Protein AF-A0AAW0UXQ6-F1 (afdb_monomer)

InterPro domains:
  IPR001139 Glycoside hydrolase family 30 [PTHR11069] (16-55)
  IPR017853 Glycoside hydrolase superfamily [SSF51445] (12-55)
  IPR033453 Glycosyl hydrolase family 30, TIM-barrel domain [PF02055] (16-54)

Radius of gyration: 17.41 Å; Cα contacts (8 Å, |Δi|>4): 39; chains: 1; bounding box: 34×42×34 Å

Mean predicted aligned error: 12.37 Å

Solvent-accessible surface area (backbone atoms only — not comparable to full-atom values): 4492 Å² total; per-residue (Å²): 85,60,67,65,56,56,72,43,71,83,79,59,56,78,67,57,52,49,55,56,49,41,45,41,54,27,86,92,38,68,48,53,89,75,68,67,76,82,85,52,43,49,94,92,40,99,53,85,49,53,95,72,78,64,64,83,92,62,65,67,70,68,57,63,69,79,65,121

Sequence (68 aa):
MYMVRYLSKGFYSGSQKQVILTAYYSPEGLEYTMGRVPVGGTDFSTHPYTYDDLPLARLTLFDKVCIG

Structure (mmCIF, N/CA/C/O backbone):
data_AF-A0AAW0UXQ6-F1
#
_entry.id   AF-A0AAW0UXQ6-F1
#
loop_
_atom_site.group_PDB
_atom_site.id
_atom_site.type_symbol
_atom_site.label_atom_id
_atom_site.label_alt_id
_atom_site.label_comp_id
_atom_site.label_asym_id
_atom_site.label_entity_id
_atom_site.label_seq_id
_atom_site.pdbx_PDB_ins_code
_atom_site.Cartn_x
_atom_site.Cartn_y
_atom_site.Cartn_z
_atom_site.occupancy
_atom_site.B_iso_or_equiv
_atom_site.auth_seq_id
_atom_site.auth_comp_id
_atom_site.auth_asym_id
_atom_site.auth_atom_id
_atom_site.pdbx_PDB_model_num
ATOM 1 N N . MET A 1 1 ? -4.937 -0.890 -0.921 1.00 52.44 1 MET A N 1
ATOM 2 C CA . MET A 1 1 ? -3.714 -0.590 -0.139 1.00 52.44 1 MET A CA 1
ATOM 3 C C . MET A 1 1 ? -2.705 0.278 -0.906 1.00 52.44 1 MET A C 1
ATOM 5 O O . MET A 1 1 ? -2.166 1.219 -0.339 1.00 52.44 1 MET A O 1
ATOM 9 N N . TYR A 1 2 ? -2.467 0.022 -2.197 1.00 50.69 2 TYR A N 1
ATOM 10 C CA . TYR A 1 2 ? -1.428 0.711 -2.982 1.00 50.69 2 TYR A CA 1
ATOM 11 C C . TYR A 1 2 ? -1.726 2.193 -3.245 1.00 50.69 2 TYR A C 1
ATOM 13 O O . TYR A 1 2 ? -0.814 3.013 -3.230 1.00 50.69 2 TYR A O 1
ATOM 21 N N . MET A 1 3 ? -3.004 2.554 -3.363 1.00 48.19 3 MET A N 1
ATOM 22 C CA . MET A 1 3 ? -3.437 3.936 -3.582 1.00 48.19 3 MET A CA 1
ATOM 23 C C . MET A 1 3 ? -3.092 4.872 -2.408 1.00 48.19 3 MET A C 1
ATOM 25 O O . MET A 1 3 ? -2.605 5.977 -2.628 1.00 48.19 3 MET A O 1
ATOM 29 N N . VAL A 1 4 ? -3.226 4.405 -1.160 1.00 55.22 4 VAL A N 1
ATOM 30 C CA . VAL A 1 4 ? -2.860 5.191 0.038 1.00 55.22 4 VAL A CA 1
ATOM 31 C C . VAL A 1 4 ? -1.344 5.399 0.116 1.00 55.22 4 VAL A C 1
ATOM 33 O O . VAL A 1 4 ? -0.869 6.477 0.468 1.00 55.22 4 VAL A O 1
ATOM 36 N N . ARG A 1 5 ? -0.557 4.386 -0.272 1.00 56.34 5 ARG A N 1
ATOM 37 C CA . ARG A 1 5 ? 0.909 4.472 -0.266 1.00 56.34 5 ARG A CA 1
ATOM 38 C C . ARG A 1 5 ? 1.445 5.400 -1.361 1.00 56.34 5 ARG A C 1
ATOM 40 O O . ARG A 1 5 ? 2.441 6.077 -1.124 1.00 56.34 5 ARG A O 1
ATOM 47 N N . TYR A 1 6 ? 0.788 5.458 -2.520 1.00 51.91 6 TYR A N 1
ATOM 48 C CA . TYR A 1 6 ? 1.173 6.345 -3.622 1.00 51.91 6 TYR A CA 1
ATOM 49 C C . TYR A 1 6 ? 0.812 7.813 -3.365 1.00 51.91 6 TYR A C 1
ATOM 51 O O . TYR A 1 6 ? 1.668 8.669 -3.561 1.00 51.91 6 TYR A O 1
ATOM 59 N N . LEU A 1 7 ? -0.367 8.108 -2.806 1.00 51.16 7 LEU A N 1
ATOM 60 C CA . LEU A 1 7 ? -0.728 9.474 -2.384 1.00 51.16 7 LEU A CA 1
ATOM 61 C C . LEU A 1 7 ? 0.131 9.985 -1.207 1.00 51.16 7 LEU A C 1
ATOM 63 O O . LEU A 1 7 ? 0.289 11.185 -1.009 1.00 51.16 7 LEU A O 1
ATOM 67 N N . SER A 1 8 ? 0.736 9.073 -0.441 1.00 55.47 8 SER A N 1
ATOM 68 C CA . SER A 1 8 ? 1.654 9.383 0.661 1.00 55.47 8 SER A CA 1
ATOM 69 C C . SER A 1 8 ? 3.110 9.624 0.229 1.00 55.47 8 SER A C 1
ATOM 71 O O . SER A 1 8 ? 3.902 10.085 1.064 1.00 55.47 8 SER A O 1
ATOM 73 N N . LYS A 1 9 ? 3.511 9.283 -1.005 1.00 60.66 9 LYS A N 1
ATOM 74 C CA . LYS A 1 9 ? 4.894 9.453 -1.483 1.00 60.66 9 LYS A CA 1
ATOM 75 C C . LYS A 1 9 ? 5.159 10.935 -1.791 1.00 60.66 9 LYS A C 1
ATOM 77 O O . LYS A 1 9 ? 5.124 11.354 -2.937 1.00 60.66 9 LYS A O 1
ATOM 82 N N . GLY A 1 10 ? 5.425 11.723 -0.748 1.00 61.06 10 GLY A N 1
ATOM 83 C CA . GLY A 1 10 ? 6.018 13.061 -0.870 1.00 61.06 10 GLY A CA 1
ATOM 84 C C . GLY A 1 10 ? 5.295 14.205 -0.157 1.00 61.06 10 GLY A C 1
ATOM 85 O O . GLY A 1 10 ? 5.892 15.264 -0.027 1.00 61.06 10 GLY A O 1
ATOM 86 N N . PHE A 1 11 ? 4.064 14.012 0.337 1.00 67.19 11 PHE A N 1
ATOM 87 C CA . PHE A 1 11 ? 3.243 15.129 0.848 1.00 67.19 11 PHE A CA 1
ATOM 88 C C . PHE A 1 11 ? 2.895 15.070 2.349 1.00 67.19 11 PHE A C 1
ATOM 90 O O . PHE A 1 11 ? 2.574 16.095 2.939 1.00 67.19 11 PHE A O 1
ATOM 97 N N . TYR A 1 12 ? 2.973 13.895 2.990 1.00 69.88 12 TYR A N 1
ATOM 98 C CA . TYR A 1 12 ? 2.487 13.691 4.365 1.00 69.88 12 TYR A CA 1
ATOM 99 C C . TYR A 1 12 ? 3.599 13.301 5.353 1.00 69.88 12 TYR A C 1
ATOM 101 O O . TYR A 1 12 ? 4.412 12.412 5.072 1.00 69.88 12 TYR A O 1
ATOM 109 N N . SER A 1 13 ? 3.599 13.928 6.535 1.00 81.88 13 SER A N 1
ATOM 110 C CA . SER A 1 13 ? 4.470 13.603 7.673 1.00 81.88 13 SER A CA 1
ATOM 111 C C . SER A 1 13 ? 4.068 12.276 8.343 1.00 81.88 13 SER A C 1
ATOM 113 O O . SER A 1 13 ? 3.003 11.719 8.067 1.00 81.88 13 SER A O 1
ATOM 115 N N . GLY A 1 14 ? 4.927 11.726 9.213 1.00 82.50 14 GLY A N 1
ATOM 116 C CA . GLY A 1 14 ? 4.699 10.420 9.854 1.00 82.50 14 GLY A CA 1
ATOM 117 C C . GLY A 1 14 ? 3.357 10.308 10.591 1.00 82.50 14 GLY A C 1
ATOM 118 O O . GLY A 1 14 ? 2.668 9.300 10.446 1.00 82.50 14 GLY A O 1
ATOM 119 N N . SER A 1 15 ? 2.942 11.371 11.285 1.00 85.31 15 SER A N 1
ATOM 120 C CA . SER A 1 15 ? 1.671 11.423 12.017 1.00 85.31 15 SER A CA 1
ATOM 121 C C . SER A 1 15 ? 0.453 11.447 11.091 1.00 85.31 15 SER A C 1
ATOM 123 O O . SER A 1 15 ? -0.537 10.767 11.345 1.00 85.31 15 SER A O 1
ATOM 125 N N . GLN A 1 16 ? 0.528 12.162 9.967 1.00 83.88 16 GLN A N 1
ATOM 126 C CA . GLN A 1 16 ? -0.567 12.222 8.993 1.00 83.88 16 GLN A CA 1
ATOM 127 C C . GLN A 1 16 ? -0.811 10.861 8.324 1.00 83.88 16 GLN A C 1
ATOM 129 O O . GLN A 1 16 ? -1.955 10.491 8.069 1.00 83.88 16 GLN A O 1
ATOM 134 N N . LYS A 1 17 ? 0.248 10.072 8.098 1.00 87.31 17 LYS A N 1
ATOM 135 C CA . LYS A 1 17 ? 0.121 8.700 7.576 1.00 87.31 17 LYS A CA 1
ATOM 136 C C . LYS A 1 17 ? -0.628 7.790 8.547 1.00 87.31 17 LYS A C 1
ATOM 138 O O . LYS A 1 17 ? -1.440 6.983 8.105 1.00 87.31 17 LYS A O 1
ATOM 143 N N . GLN A 1 18 ? -0.374 7.932 9.849 1.00 86.50 18 GLN A N 1
ATOM 144 C CA . GLN A 1 18 ? -1.072 7.167 10.885 1.00 86.50 18 GLN A CA 1
ATOM 145 C C . GLN A 1 18 ? -2.561 7.497 10.923 1.00 86.50 18 GLN A C 1
ATOM 147 O O . GLN A 1 18 ? -3.361 6.573 10.901 1.00 86.50 18 GLN A O 1
ATOM 152 N N . VAL A 1 19 ? -2.940 8.777 10.854 1.00 89.12 19 VAL A N 1
ATOM 153 C CA . VAL A 1 19 ? -4.359 9.178 10.802 1.00 89.12 19 VAL A CA 1
ATOM 154 C C . VAL A 1 19 ? -5.088 8.514 9.631 1.00 89.12 19 VAL A C 1
ATOM 156 O O . VAL A 1 19 ? -6.176 7.972 9.804 1.00 89.12 19 VAL A O 1
ATOM 159 N N . ILE A 1 20 ? -4.473 8.501 8.445 1.00 86.75 20 ILE A N 1
ATOM 160 C CA . ILE A 1 20 ? -5.078 7.898 7.249 1.00 86.75 20 ILE A CA 1
ATOM 161 C C . ILE A 1 20 ? -5.183 6.371 7.390 1.00 86.75 20 ILE A C 1
ATOM 163 O O . ILE A 1 20 ? -6.191 5.787 7.001 1.00 86.75 20 ILE A O 1
ATOM 167 N N . LEU A 1 21 ? -4.165 5.714 7.951 1.00 86.56 21 LEU A N 1
ATOM 168 C CA . LEU A 1 21 ? -4.192 4.268 8.189 1.00 86.56 21 LEU A CA 1
ATOM 169 C C . LEU A 1 21 ? -5.278 3.881 9.198 1.00 86.56 21 LEU A C 1
ATOM 171 O O . LEU A 1 21 ? -6.052 2.965 8.925 1.00 86.56 21 LEU A O 1
ATOM 175 N N . THR A 1 22 ? -5.375 4.605 10.315 1.00 87.88 22 THR A N 1
ATOM 176 C CA . THR A 1 22 ? -6.394 4.379 11.347 1.00 87.88 22 THR A CA 1
ATOM 177 C C . THR A 1 22 ? -7.801 4.608 10.790 1.00 87.88 22 THR A C 1
ATOM 179 O O . THR A 1 22 ? -8.683 3.787 11.005 1.00 87.88 22 THR A O 1
ATOM 182 N N . ALA A 1 23 ? -8.016 5.651 9.984 1.00 87.75 23 ALA A N 1
ATOM 183 C CA . ALA A 1 23 ? -9.325 5.906 9.378 1.00 87.75 23 ALA A CA 1
ATOM 184 C C . ALA A 1 23 ? -9.811 4.765 8.460 1.00 87.75 23 ALA A C 1
ATOM 186 O O . ALA A 1 23 ? -11.011 4.522 8.369 1.00 87.75 23 ALA A O 1
ATOM 187 N N . TYR A 1 24 ? -8.900 4.060 7.782 1.00 86.19 24 TYR A N 1
ATOM 188 C CA . TYR A 1 24 ? -9.257 2.978 6.858 1.00 86.19 24 TYR A CA 1
ATOM 189 C C . TYR A 1 24 ? -9.353 1.600 7.526 1.00 86.19 24 TYR A C 1
ATOM 191 O O . TYR A 1 24 ? -10.226 0.826 7.147 1.00 86.19 24 TYR A O 1
ATOM 199 N N . TYR A 1 25 ? -8.460 1.280 8.468 1.00 86.75 25 TYR A N 1
ATOM 200 C CA . TYR A 1 25 ? -8.282 -0.091 8.9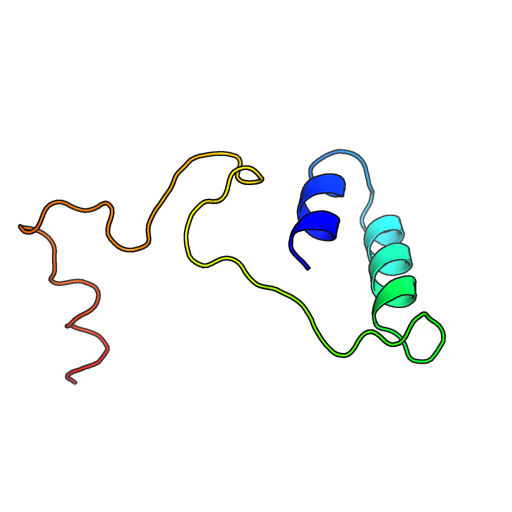76 1.00 86.75 25 TYR A CA 1
ATOM 201 C C . TYR A 1 25 ? -8.556 -0.257 10.477 1.00 86.75 25 TYR A C 1
ATOM 203 O O . TYR A 1 25 ? -8.518 -1.384 10.962 1.00 86.75 25 TYR A O 1
ATOM 211 N N . SER A 1 26 ? -8.796 0.825 11.224 1.00 88.88 26 SER A N 1
ATOM 212 C CA . SER A 1 26 ? -9.122 0.727 12.654 1.00 88.88 26 SER A CA 1
ATOM 213 C C . SER A 1 26 ? -10.595 0.365 12.860 1.00 88.88 26 SER A C 1
ATOM 215 O O . SER A 1 26 ? -11.423 0.768 12.034 1.00 88.88 26 SER A O 1
ATOM 217 N N . PRO A 1 27 ? -10.941 -0.305 13.975 1.00 85.56 27 PRO A N 1
ATOM 218 C CA . PRO A 1 27 ? -12.330 -0.516 14.391 1.00 85.56 27 PRO A CA 1
ATOM 219 C C . PRO A 1 27 ? -13.108 0.794 14.581 1.00 85.56 27 PRO A C 1
ATOM 221 O O . PRO A 1 27 ? -14.311 0.847 14.371 1.00 85.56 27 PRO A O 1
ATOM 224 N N . GLU A 1 28 ? -12.420 1.878 14.947 1.00 88.69 28 GLU A N 1
ATOM 225 C CA . GLU A 1 28 ? -12.999 3.221 15.080 1.00 88.69 28 GLU A CA 1
ATOM 226 C C . GLU A 1 28 ? -13.140 3.953 13.729 1.00 88.69 28 GLU A C 1
ATOM 228 O O . GLU A 1 28 ? -13.612 5.090 13.685 1.00 88.69 28 GLU A O 1
ATOM 233 N N . GLY A 1 29 ? -12.677 3.338 12.637 1.00 84.44 29 GLY A N 1
ATOM 234 C CA . GLY A 1 29 ? -12.706 3.870 11.277 1.00 84.44 29 GLY A CA 1
ATOM 235 C C . GLY A 1 29 ? -13.686 3.118 10.375 1.00 84.44 29 GLY A C 1
ATOM 236 O O . GLY A 1 29 ? -14.778 2.741 10.780 1.00 84.44 29 GLY A O 1
ATOM 237 N N . LEU A 1 30 ? -13.296 2.917 9.115 1.00 86.31 30 LEU A N 1
ATOM 238 C CA . LEU A 1 30 ? -14.096 2.202 8.108 1.00 86.31 30 LEU A CA 1
ATOM 239 C C . LEU A 1 30 ? -13.949 0.674 8.176 1.00 86.31 30 LEU A C 1
ATOM 241 O O . LEU A 1 30 ? -14.604 -0.022 7.404 1.00 86.31 30 LEU A O 1
ATOM 245 N N . GLU A 1 31 ? -13.067 0.175 9.049 1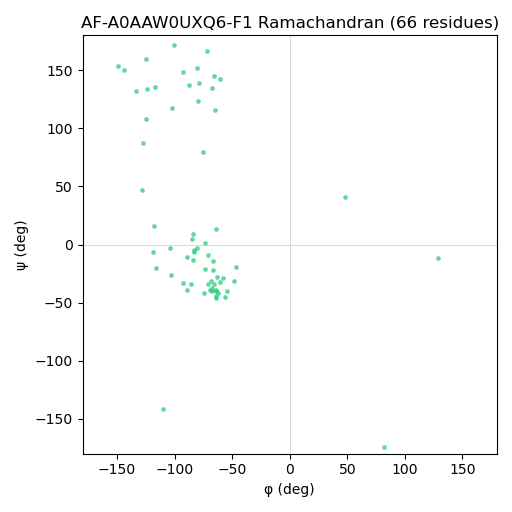.00 89.19 31 GLU A N 1
ATOM 246 C CA . GLU A 1 31 ? -12.833 -1.251 9.301 1.00 89.19 31 GLU A CA 1
ATOM 247 C C . GLU A 1 31 ? -12.659 -2.091 8.018 1.00 89.19 31 GLU A C 1
ATOM 249 O O . GLU A 1 31 ? -13.164 -3.207 7.883 1.00 89.19 31 GLU A O 1
ATOM 254 N N . TYR A 1 32 ? -11.935 -1.566 7.024 1.00 84.25 32 TYR A N 1
ATOM 255 C CA . TYR A 1 32 ? 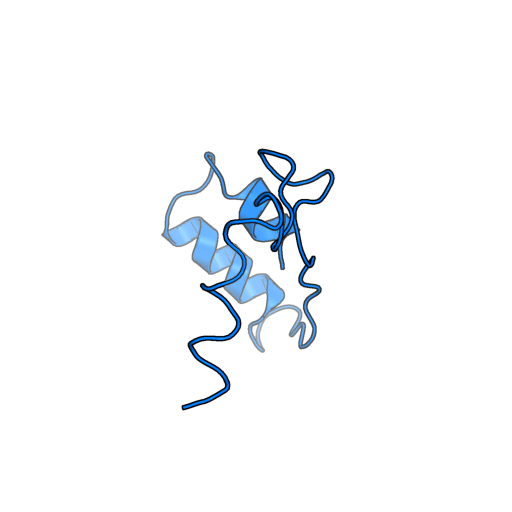-11.683 -2.331 5.808 1.00 84.25 32 TYR A CA 1
ATOM 256 C C . TYR A 1 32 ? -10.825 -3.560 6.113 1.00 84.25 32 TYR A C 1
ATOM 258 O O . TYR A 1 32 ? -9.649 -3.452 6.439 1.00 84.25 32 TYR A O 1
ATOM 266 N N . THR A 1 33 ? -11.380 -4.750 5.911 1.00 84.88 33 THR A N 1
ATOM 267 C CA . THR A 1 33 ? -10.668 -6.021 6.131 1.00 84.88 33 THR A CA 1
ATOM 268 C C . THR A 1 33 ? -9.922 -6.522 4.893 1.00 84.88 33 THR A C 1
ATOM 270 O O . THR A 1 33 ? -9.115 -7.446 4.979 1.00 84.88 33 THR A O 1
ATOM 273 N N . MET A 1 34 ? -10.160 -5.914 3.726 1.00 79.12 34 MET A N 1
ATOM 274 C CA . MET A 1 34 ? -9.631 -6.375 2.441 1.00 79.12 34 MET A CA 1
ATOM 275 C C . MET A 1 34 ? -8.832 -5.285 1.727 1.00 79.12 34 MET A C 1
ATOM 277 O O . MET A 1 34 ? -9.279 -4.151 1.567 1.00 79.12 34 MET A O 1
ATOM 281 N N . GLY A 1 35 ? -7.658 -5.651 1.211 1.00 79.75 35 GLY A N 1
ATOM 282 C CA . GLY A 1 35 ? -6.813 -4.769 0.414 1.00 79.75 35 GLY A CA 1
ATOM 283 C C . GLY A 1 35 ? -6.307 -5.469 -0.841 1.00 79.75 35 GLY A C 1
ATOM 284 O O . GLY A 1 35 ? -5.783 -6.573 -0.773 1.00 79.75 35 GLY A O 1
ATOM 285 N N . ARG A 1 36 ? -6.420 -4.812 -2.001 1.00 80.94 36 ARG A N 1
ATOM 286 C CA . ARG A 1 36 ? -5.797 -5.303 -3.240 1.00 80.94 36 ARG A CA 1
ATOM 287 C C . ARG A 1 36 ? -4.304 -4.984 -3.281 1.00 80.94 36 ARG A C 1
ATOM 289 O O . ARG A 1 36 ? -3.897 -3.868 -2.922 1.00 80.94 36 ARG A O 1
ATOM 296 N N . VAL A 1 37 ? -3.544 -5.967 -3.760 1.00 79.25 37 VAL A N 1
ATOM 297 C CA . VAL A 1 37 ? -2.091 -5.960 -3.941 1.00 79.25 37 VAL A CA 1
ATOM 298 C C . VAL A 1 37 ? -1.804 -6.308 -5.410 1.00 79.25 37 VAL A C 1
ATOM 300 O O . VAL A 1 37 ? -2.067 -7.443 -5.797 1.00 79.25 37 VAL A O 1
ATOM 303 N N . PRO A 1 38 ? -1.357 -5.367 -6.263 1.00 73.81 38 PRO A N 1
ATOM 304 C CA . PRO A 1 38 ? -0.907 -5.694 -7.603 1.00 73.81 38 PRO A CA 1
ATOM 305 C C . PRO A 1 38 ? 0.360 -6.553 -7.577 1.00 73.81 38 PRO A C 1
ATOM 307 O O . PRO A 1 38 ? 1.233 -6.380 -6.725 1.00 73.81 38 PRO A O 1
ATOM 310 N N . VAL A 1 39 ? 0.438 -7.462 -8.545 1.00 74.00 39 VAL A N 1
ATOM 311 C CA . VAL A 1 39 ? 1.575 -8.347 -8.804 1.00 74.00 39 VAL A CA 1
ATOM 312 C C . VAL A 1 39 ? 2.329 -7.757 -9.995 1.00 74.00 39 VAL A C 1
ATOM 314 O O . VAL A 1 39 ? 1.759 -7.643 -11.076 1.00 74.00 39 VAL A O 1
ATOM 317 N N . GLY A 1 40 ? 3.583 -7.352 -9.793 1.00 75.50 40 GLY A N 1
ATOM 318 C CA . GLY A 1 40 ? 4.339 -6.579 -10.785 1.00 75.50 40 GLY A CA 1
ATOM 319 C C . GLY A 1 40 ? 4.028 -5.077 -10.748 1.00 75.50 40 GLY A C 1
ATOM 320 O O . GLY A 1 40 ? 3.336 -4.577 -9.859 1.00 75.50 40 GLY A O 1
ATOM 321 N N . GLY A 1 41 ? 4.593 -4.351 -11.705 1.00 73.38 41 GLY A N 1
ATOM 322 C CA . GLY A 1 41 ? 4.410 -2.923 -11.902 1.00 73.38 41 GLY A CA 1
ATOM 323 C C . GLY A 1 41 ? 3.093 -2.643 -12.606 1.00 73.38 41 GLY A C 1
ATOM 324 O O . GLY A 1 41 ? 2.830 -3.149 -13.693 1.00 73.38 41 GLY A O 1
ATOM 325 N N . THR A 1 42 ? 2.262 -1.823 -11.979 1.00 66.25 42 THR A N 1
ATOM 326 C CA . THR A 1 42 ? 1.021 -1.309 -12.570 1.00 66.25 42 THR A CA 1
ATOM 327 C C . THR A 1 42 ? 1.196 0.111 -13.095 1.00 66.25 42 THR A C 1
ATOM 329 O O . THR A 1 42 ? 2.205 0.757 -12.832 1.00 66.25 42 THR A O 1
ATOM 332 N N . ASP A 1 43 ? 0.191 0.622 -13.796 1.00 70.25 43 ASP A N 1
ATOM 333 C CA . ASP A 1 43 ? 0.035 2.027 -14.202 1.00 70.25 43 ASP A CA 1
ATOM 334 C C . ASP A 1 43 ? 0.257 3.042 -1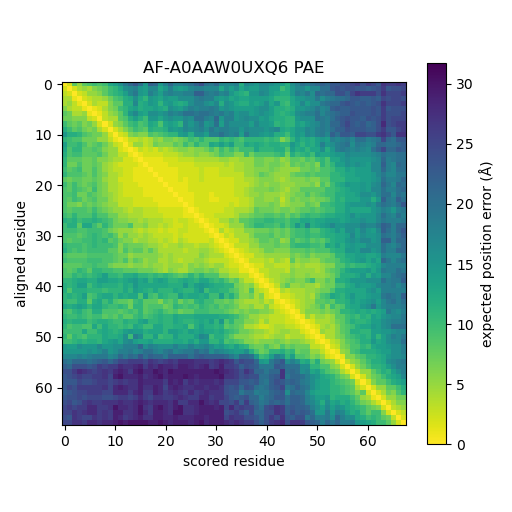3.064 1.00 70.25 43 ASP A C 1
ATOM 336 O O . ASP A 1 43 ? 0.777 4.131 -13.286 1.00 70.25 43 ASP A O 1
ATOM 340 N N . PHE A 1 44 ? -0.068 2.662 -11.826 1.00 69.62 44 PHE A N 1
ATOM 341 C CA . PHE A 1 44 ? 0.224 3.446 -10.621 1.00 69.62 44 PHE A CA 1
ATOM 342 C C . PHE A 1 44 ? 1.634 3.243 -10.060 1.00 69.62 44 PHE A C 1
ATOM 344 O O . PHE A 1 44 ? 1.898 3.675 -8.944 1.00 69.62 44 PHE A O 1
ATOM 351 N N . SER A 1 45 ? 2.533 2.558 -10.765 1.00 74.88 45 SER A N 1
ATOM 352 C CA . SER A 1 45 ? 3.912 2.343 -10.328 1.00 74.88 45 SER A CA 1
ATOM 353 C C . SER A 1 45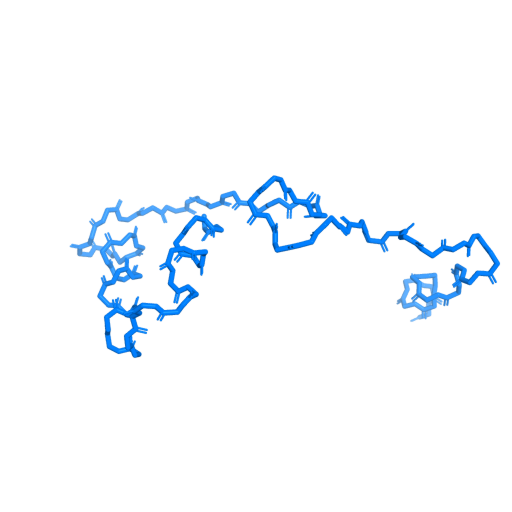 ? 4.852 3.410 -10.874 1.00 74.88 45 SER A C 1
ATOM 355 O O . SER A 1 45 ? 4.657 3.921 -11.969 1.00 74.88 45 SER A O 1
ATOM 357 N N . THR A 1 46 ? 5.904 3.756 -10.124 1.00 76.44 46 THR A N 1
ATOM 358 C CA . THR A 1 46 ? 6.897 4.738 -10.603 1.00 76.44 46 THR A CA 1
ATOM 359 C C . THR A 1 46 ? 7.637 4.258 -11.851 1.00 76.44 46 THR A C 1
ATOM 361 O O . THR A 1 46 ? 8.066 5.080 -12.652 1.00 76.44 46 THR A O 1
ATOM 364 N N . HIS A 1 47 ? 7.773 2.940 -12.011 1.00 76.00 47 HIS A N 1
ATOM 365 C CA . HIS A 1 47 ? 8.373 2.291 -13.172 1.00 76.00 47 HIS A CA 1
ATOM 366 C C . HIS A 1 47 ? 7.641 0.975 -13.473 1.00 76.00 47 HIS A C 1
ATOM 368 O O . HIS A 1 47 ? 7.142 0.344 -12.531 1.00 76.00 47 HIS A O 1
ATOM 374 N N . PRO A 1 48 ? 7.590 0.546 -14.747 1.00 75.69 48 PRO A N 1
ATOM 375 C CA . PRO A 1 48 ? 7.163 -0.801 -15.094 1.00 75.69 48 PRO A CA 1
ATOM 376 C C . PRO A 1 48 ? 8.202 -1.805 -14.585 1.00 75.69 48 PRO A C 1
ATOM 378 O O . PRO A 1 48 ? 9.403 -1.592 -14.743 1.00 75.69 48 PRO A O 1
ATOM 381 N N . TYR A 1 49 ? 7.733 -2.875 -13.955 1.00 77.31 49 TYR A N 1
ATOM 382 C CA . TYR A 1 49 ? 8.564 -4.005 -13.558 1.00 77.31 49 TYR A CA 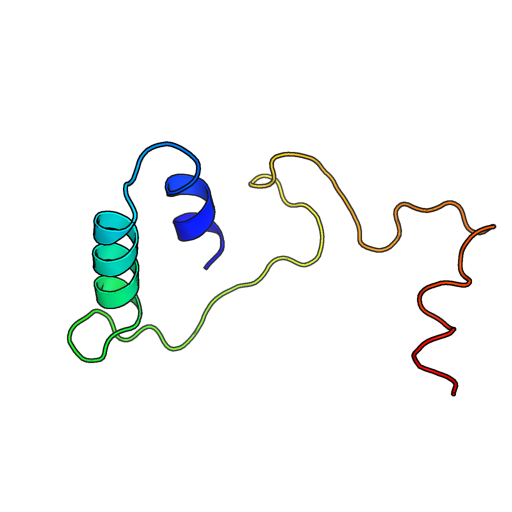1
ATOM 383 C C . TYR A 1 49 ? 7.724 -5.278 -13.589 1.00 77.31 49 TYR A C 1
ATOM 385 O O . TYR A 1 49 ? 6.514 -5.242 -13.378 1.00 77.31 49 TYR A O 1
ATOM 393 N N . THR A 1 50 ? 8.347 -6.418 -13.795 1.00 74.44 50 THR A N 1
ATOM 394 C CA . THR A 1 50 ? 7.777 -7.730 -13.520 1.00 74.44 50 THR A CA 1
ATOM 395 C C . THR A 1 50 ? 8.726 -8.485 -12.598 1.00 74.44 50 THR A C 1
ATOM 397 O O . THR A 1 50 ? 9.894 -8.132 -12.440 1.00 74.44 50 THR A O 1
ATOM 400 N N . TYR A 1 51 ? 8.220 -9.509 -11.912 1.00 72.44 51 TYR A N 1
ATOM 401 C CA . TYR A 1 51 ? 9.075 -10.319 -11.040 1.00 72.44 51 TYR A CA 1
ATOM 402 C C . TYR A 1 51 ? 10.132 -11.119 -11.822 1.00 72.44 51 TYR A C 1
ATOM 404 O O . TYR A 1 51 ? 11.095 -11.575 -11.213 1.00 72.44 51 TYR A O 1
ATOM 412 N N . ASP A 1 52 ? 9.979 -11.231 -13.146 1.00 74.00 52 ASP A N 1
ATOM 413 C CA . ASP A 1 52 ? 10.860 -11.976 -14.046 1.00 74.00 52 ASP A CA 1
ATOM 414 C C . ASP A 1 52 ? 11.325 -11.118 -15.238 1.00 74.00 52 ASP A C 1
ATOM 416 O O . ASP A 1 52 ? 11.299 -11.530 -16.392 1.00 74.00 52 ASP A O 1
ATOM 420 N N . ASP A 1 53 ? 11.765 -9.885 -14.971 1.00 68.88 53 ASP A N 1
ATOM 421 C CA . ASP A 1 53 ? 12.363 -9.021 -16.007 1.00 68.88 53 ASP A CA 1
ATOM 422 C C . ASP A 1 53 ? 13.787 -9.458 -16.412 1.00 68.88 53 ASP A C 1
ATOM 424 O O . ASP A 1 53 ? 14.456 -8.791 -17.208 1.00 68.88 53 ASP A O 1
ATOM 428 N N . LEU A 1 54 ? 14.307 -10.546 -15.833 1.00 75.38 54 LEU A N 1
ATOM 429 C CA . LEU A 1 54 ? 15.659 -11.017 -16.101 1.00 75.38 54 LEU A CA 1
ATOM 430 C C . LEU A 1 54 ? 15.673 -11.949 -17.321 1.00 75.38 54 LEU A C 1
ATOM 432 O O . LEU A 1 54 ? 14.838 -12.841 -17.436 1.00 75.38 54 LEU A O 1
ATOM 436 N N . PRO A 1 55 ? 16.660 -11.818 -18.224 1.00 67.69 55 PRO A N 1
ATOM 437 C CA . PRO A 1 55 ? 16.808 -12.756 -19.328 1.00 67.69 55 PRO A CA 1
ATOM 438 C C . PRO A 1 55 ? 17.043 -14.182 -18.802 1.00 67.69 55 PRO A C 1
ATOM 440 O O . PRO A 1 55 ? 17.792 -14.377 -17.840 1.00 67.69 55 PRO A O 1
ATOM 443 N N . LEU A 1 56 ? 16.454 -15.171 -19.494 1.00 60.78 56 LEU A N 1
ATOM 444 C CA . LEU A 1 56 ? 16.395 -16.607 -19.146 1.00 60.78 56 LEU A CA 1
ATOM 445 C C . LEU A 1 56 ? 17.733 -17.241 -18.704 1.00 60.78 56 LEU A C 1
ATOM 447 O O . LEU A 1 56 ? 17.748 -18.268 -18.034 1.00 60.78 56 LEU A O 1
ATOM 451 N N . ALA A 1 57 ? 18.872 -16.628 -19.031 1.00 57.94 57 ALA A N 1
ATOM 452 C CA . ALA A 1 57 ? 20.197 -17.058 -18.589 1.00 57.94 57 ALA A CA 1
ATOM 453 C C . ALA A 1 57 ? 20.483 -16.830 -17.084 1.00 57.94 57 ALA A C 1
ATOM 455 O O . ALA A 1 57 ? 21.510 -17.292 -16.589 1.00 57.94 57 ALA A O 1
ATOM 456 N N . ARG A 1 58 ? 19.617 -16.121 -16.341 1.00 52.09 58 ARG A N 1
ATOM 457 C CA . ARG A 1 58 ? 19.817 -15.792 -14.912 1.00 52.09 58 ARG A CA 1
ATOM 458 C C . ARG A 1 58 ? 18.750 -16.378 -13.977 1.00 52.09 58 ARG A C 1
ATOM 460 O O . ARG A 1 58 ? 18.698 -15.998 -12.810 1.00 52.09 58 ARG A O 1
ATOM 467 N N . LEU A 1 59 ? 17.959 -17.349 -14.436 1.00 52.75 59 LEU A N 1
ATOM 468 C CA . LEU A 1 59 ? 16.858 -17.983 -13.687 1.00 52.75 59 LEU A CA 1
ATOM 469 C C . LEU A 1 59 ? 17.254 -18.774 -12.418 1.00 52.75 59 LEU A C 1
ATOM 471 O O . LEU A 1 59 ? 16.440 -19.471 -11.8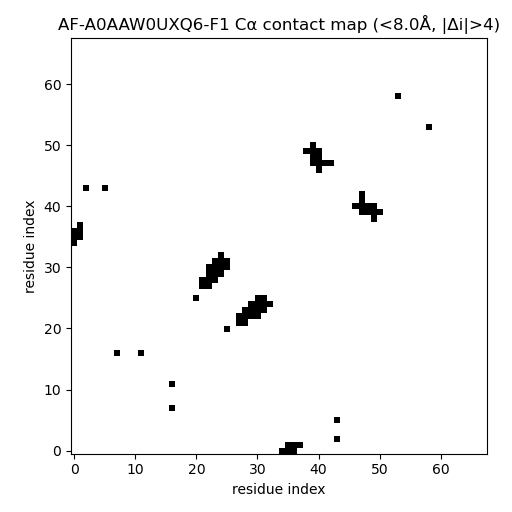34 1.00 52.75 59 LEU A O 1
ATOM 475 N N . THR A 1 60 ? 18.475 -18.641 -11.901 1.00 54.53 60 THR A N 1
ATOM 476 C CA . THR A 1 60 ? 18.902 -19.387 -10.702 1.00 54.53 60 THR A CA 1
ATOM 477 C C . THR A 1 60 ? 18.519 -18.737 -9.366 1.00 54.53 60 THR A C 1
ATOM 479 O O . THR A 1 60 ? 18.946 -19.233 -8.327 1.00 54.53 60 THR A O 1
ATOM 482 N N . LEU A 1 61 ? 17.764 -17.630 -9.344 1.00 57.47 61 LEU A N 1
ATOM 483 C CA . LEU A 1 61 ? 17.438 -16.922 -8.092 1.00 57.47 61 LEU A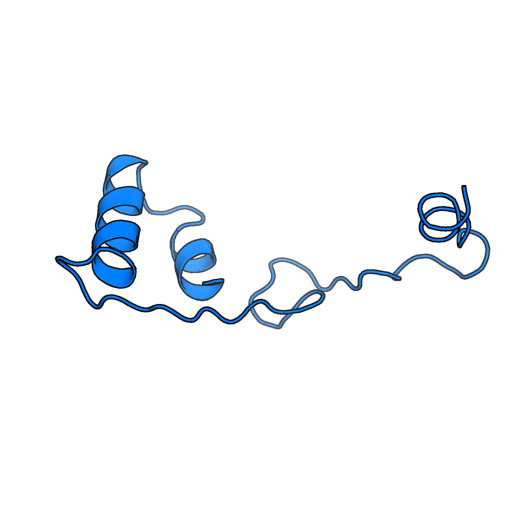 CA 1
ATOM 484 C C . LEU A 1 61 ? 16.116 -17.359 -7.440 1.00 57.47 61 LEU A C 1
ATOM 486 O O . LEU A 1 61 ? 16.061 -17.393 -6.215 1.00 57.47 61 LEU A O 1
ATOM 490 N N . PHE A 1 62 ? 15.090 -17.737 -8.211 1.00 54.50 62 PHE A N 1
ATOM 491 C CA . PHE A 1 62 ? 13.829 -18.245 -7.646 1.00 54.50 62 PHE A CA 1
ATOM 492 C C . PHE A 1 62 ? 13.879 -19.754 -7.359 1.00 54.50 62 PHE A C 1
ATOM 494 O O . PHE A 1 62 ? 13.373 -20.198 -6.330 1.00 54.50 62 PHE A O 1
ATOM 501 N N . ASP A 1 63 ? 14.591 -20.527 -8.183 1.00 53.81 63 ASP A N 1
ATOM 502 C CA . ASP A 1 63 ? 14.687 -21.985 -8.016 1.00 53.81 63 ASP A CA 1
ATOM 503 C C . ASP A 1 63 ? 15.585 -22.416 -6.841 1.00 53.81 63 ASP A C 1
ATOM 505 O O . ASP A 1 63 ? 15.433 -23.516 -6.316 1.00 53.81 63 ASP A O 1
ATOM 509 N N . LYS A 1 64 ? 16.500 -21.552 -6.374 1.00 50.44 64 LYS A N 1
ATOM 510 C CA . LYS A 1 64 ? 17.438 -21.870 -5.277 1.00 50.44 64 LYS A CA 1
ATOM 511 C C . LYS A 1 64 ? 16.878 -21.693 -3.860 1.00 50.44 64 LYS A C 1
ATOM 513 O O . LYS A 1 64 ? 17.575 -22.037 -2.913 1.00 50.44 64 LYS A O 1
ATOM 518 N N . VAL A 1 65 ? 15.668 -21.152 -3.698 1.00 55.28 65 VAL A N 1
ATOM 519 C CA . VAL A 1 65 ? 15.017 -20.997 -2.376 1.00 55.28 65 VAL A CA 1
ATOM 520 C C . VAL A 1 65 ? 13.924 -22.045 -2.147 1.00 55.28 65 VAL A C 1
ATOM 522 O O . VAL A 1 65 ? 13.648 -22.389 -1.004 1.00 55.28 65 VAL A O 1
ATOM 525 N N . CYS A 1 66 ? 13.315 -22.573 -3.213 1.00 42.50 66 CYS A N 1
ATOM 526 C CA . CYS A 1 66 ? 12.177 -23.494 -3.108 1.00 42.50 66 CYS A CA 1
ATOM 527 C C . CYS A 1 66 ? 12.525 -24.971 -3.375 1.00 42.50 66 CYS A C 1
ATOM 529 O O . CYS A 1 66 ? 11.655 -25.826 -3.230 1.00 42.50 66 CYS A O 1
ATOM 531 N N . ILE A 1 67 ? 13.772 -25.289 -3.738 1.00 46.69 67 ILE A N 1
ATOM 532 C CA . ILE A 1 67 ? 14.291 -26.664 -3.785 1.00 46.69 67 ILE A CA 1
ATOM 533 C C . ILE A 1 67 ? 15.593 -26.690 -2.976 1.00 46.69 67 ILE A C 1
ATOM 535 O O . ILE A 1 67 ? 16.682 -26.461 -3.505 1.00 46.69 67 ILE A O 1
ATOM 539 N N . GLY A 1 68 ? 15.442 -26.909 -1.671 1.00 43.59 68 GLY A N 1
ATOM 540 C CA . GLY A 1 68 ? 16.506 -26.964 -0.669 1.00 43.59 68 GLY A CA 1
ATOM 541 C C . GLY A 1 68 ? 15.921 -26.960 0.730 1.00 43.59 68 GLY A C 1
ATOM 542 O O . GLY A 1 68 ? 15.796 -25.850 1.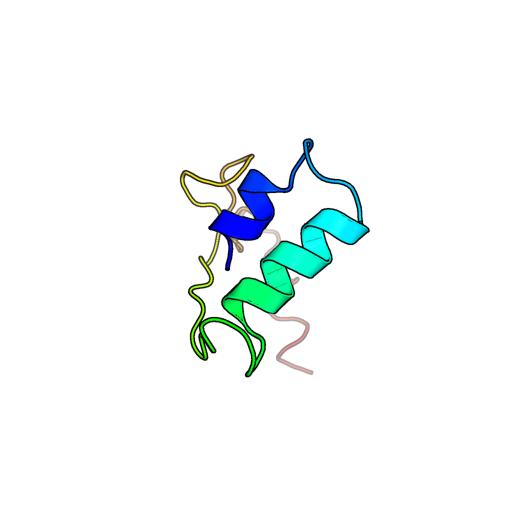287 1.00 43.59 68 GLY A O 1
#

Secondary structure (DSSP, 8-state):
-HHHHHHTTTT--HHHHHHHHHHHHSTTTT--------SS--TTSSS---TT-S-GGGTTTTHHHH--

Organism: Scylla paramamosain (NCBI:txid85552)

Foldseek 3Di:
DVVLVLVVVPDDDPVRSVVVCCQVCNPVHVNDPDDDDDAFDDPSHPDGGHPPPDPPVPPPPPVVPPPD

pLDDT: mean 70.71, std 13.98, range [42.5, 89.19]